Protein AF-A0AAN9BR74-F1 (afdb_monomer_lite)

Radius of gyration: 9.91 Å; chains: 1; bounding box: 21×22×26 Å

Structure (mmCIF, N/CA/C/O backbone):
data_AF-A0AAN9BR74-F1
#
_entry.id   AF-A0AAN9BR74-F1
#
loop_
_atom_site.group_PDB
_atom_site.id
_atom_site.type_symbol
_atom_site.label_atom_id
_atom_site.label_alt_id
_atom_site.label_comp_id
_atom_site.label_asym_id
_atom_site.label_entity_id
_atom_site.label_seq_id
_atom_site.pdbx_PDB_ins_code
_atom_site.Cartn_x
_atom_site.Cartn_y
_atom_site.Cartn_z
_atom_site.occupancy
_atom_site.B_iso_or_equiv
_atom_site.auth_seq_id
_atom_site.auth_comp_id
_atom_site.auth_asym_id
_atom_site.auth_atom_id
_atom_site.pdbx_PDB_model_num
ATOM 1 N N . MET A 1 1 ? 1.799 13.003 12.923 1.00 61.88 1 MET A N 1
ATOM 2 C CA . MET A 1 1 ? 1.877 11.761 12.123 1.00 61.88 1 MET A CA 1
ATOM 3 C C . MET A 1 1 ? 2.727 12.050 10.8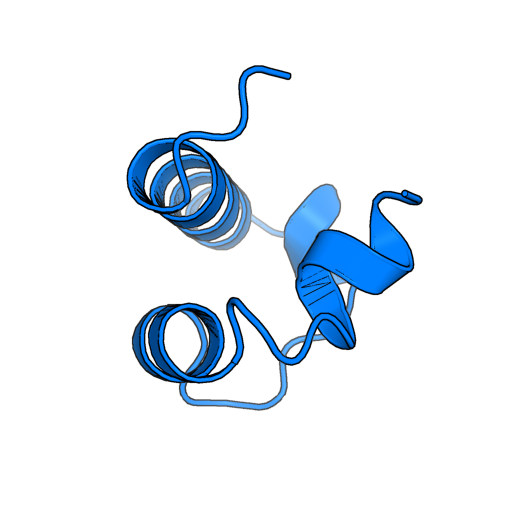98 1.00 61.88 1 MET A C 1
ATOM 5 O O . MET A 1 1 ? 2.431 13.018 10.213 1.00 61.88 1 MET A O 1
ATOM 9 N N . THR A 1 2 ? 3.804 11.298 10.666 1.00 87.19 2 THR A N 1
ATOM 10 C CA . THR A 1 2 ? 4.645 11.436 9.462 1.00 87.19 2 THR A CA 1
ATOM 11 C C . THR A 1 2 ? 4.217 10.419 8.403 1.00 87.19 2 THR A C 1
ATOM 13 O O . THR A 1 2 ? 3.603 9.402 8.731 1.00 87.19 2 THR A O 1
ATOM 16 N N . VAL A 1 3 ? 4.543 10.681 7.133 1.00 88.19 3 VAL A N 1
ATOM 17 C CA . VAL A 1 3 ? 4.270 9.751 6.022 1.00 88.19 3 VAL A CA 1
ATOM 18 C C . VAL A 1 3 ? 4.991 8.417 6.231 1.00 88.19 3 VAL A C 1
ATOM 20 O O . VAL A 1 3 ? 4.414 7.368 5.966 1.00 88.19 3 VAL A O 1
ATOM 23 N N . GLU A 1 4 ? 6.217 8.450 6.765 1.00 88.94 4 GLU A N 1
ATOM 24 C CA . GLU A 1 4 ? 6.984 7.248 7.115 1.00 88.94 4 GLU A CA 1
ATOM 25 C C . GLU A 1 4 ? 6.240 6.395 8.137 1.00 88.94 4 GLU A C 1
ATOM 27 O O . GLU A 1 4 ? 5.880 5.259 7.834 1.00 88.94 4 GLU A O 1
ATOM 32 N N . HIS A 1 5 ? 5.882 6.987 9.282 1.00 90.38 5 HIS A N 1
ATOM 33 C CA . HIS A 1 5 ? 5.130 6.283 10.311 1.00 90.38 5 HIS A CA 1
ATOM 34 C C . HIS A 1 5 ? 3.830 5.710 9.744 1.00 90.38 5 HIS A C 1
ATOM 36 O O . HIS A 1 5 ? 3.517 4.550 9.967 1.00 90.38 5 HIS A O 1
ATOM 42 N N . PHE A 1 6 ? 3.070 6.489 8.977 1.00 90.56 6 PHE A N 1
ATOM 43 C CA . PHE A 1 6 ? 1.803 6.033 8.413 1.00 90.56 6 PHE A CA 1
ATOM 44 C C . PHE A 1 6 ? 1.968 4.830 7.462 1.00 90.56 6 PHE A C 1
ATOM 46 O O . PHE A 1 6 ? 1.269 3.819 7.603 1.00 90.56 6 PHE A O 1
ATOM 53 N N . LEU A 1 7 ? 2.927 4.906 6.534 1.00 91.56 7 LEU A N 1
ATOM 54 C CA . LEU A 1 7 ? 3.132 3.892 5.497 1.00 91.56 7 LEU A CA 1
ATOM 55 C C . LEU A 1 7 ? 3.932 2.667 5.963 1.00 91.56 7 LEU A C 1
ATOM 57 O O . LEU A 1 7 ? 3.777 1.607 5.348 1.00 91.56 7 LEU A O 1
ATOM 61 N N . GLN A 1 8 ? 4.758 2.780 7.008 1.00 90.56 8 GLN A N 1
ATOM 62 C CA . GLN A 1 8 ? 5.652 1.709 7.475 1.00 90.56 8 GLN A CA 1
ATOM 63 C C . GLN A 1 8 ? 5.324 1.190 8.874 1.00 90.56 8 GLN A C 1
ATOM 65 O O . GLN A 1 8 ? 5.153 -0.017 9.042 1.00 90.56 8 GLN A O 1
ATOM 70 N N . ASP A 1 9 ? 5.161 2.076 9.856 1.00 89.31 9 ASP A N 1
ATOM 71 C CA . ASP A 1 9 ? 5.237 1.680 11.272 1.00 89.31 9 ASP A CA 1
ATOM 72 C C . ASP A 1 9 ? 3.898 1.721 12.014 1.00 89.31 9 ASP A C 1
ATOM 74 O O . ASP A 1 9 ? 3.772 1.161 13.097 1.00 89.31 9 ASP A O 1
ATOM 78 N N . CYS A 1 10 ? 2.881 2.380 11.454 1.00 91.12 10 CYS A N 1
ATOM 79 C CA . CYS A 1 10 ? 1.642 2.698 12.155 1.00 91.12 10 CYS A CA 1
ATOM 80 C C . CYS A 1 10 ? 0.906 1.413 12.574 1.00 91.12 10 CYS A C 1
ATOM 82 O O . CYS A 1 10 ? 0.399 0.708 11.693 1.00 91.12 10 CYS A O 1
ATOM 84 N N . PRO A 1 11 ? 0.798 1.103 13.880 1.00 91.38 11 PRO A N 1
ATOM 85 C CA . PRO A 1 11 ? 0.183 -0.144 14.337 1.00 91.38 11 PRO A CA 1
ATOM 86 C C . PRO A 1 11 ? -1.293 -0.228 13.943 1.00 91.38 11 PRO A C 1
ATOM 88 O O . PRO A 1 11 ? -1.775 -1.281 13.540 1.00 91.38 11 PRO A O 1
ATOM 91 N N . THR A 1 12 ? -1.987 0.913 13.957 1.00 91.50 12 THR A N 1
ATOM 92 C CA . THR A 1 12 ? -3.403 1.037 13.587 1.00 91.50 12 THR A CA 1
ATOM 93 C C . THR A 1 12 ? -3.703 0.513 12.183 1.00 91.50 12 THR A C 1
ATOM 95 O O . THR A 1 12 ? -4.768 -0.045 11.950 1.00 91.50 12 THR A O 1
ATOM 98 N N . HIS A 1 13 ? -2.760 0.660 11.248 1.00 90.69 13 HIS A N 1
ATOM 99 C CA . HIS A 1 13 ? -2.935 0.258 9.851 1.00 90.69 13 HIS A CA 1
ATOM 100 C C . HIS A 1 13 ? -2.106 -0.976 9.482 1.00 90.69 13 HIS A C 1
ATOM 102 O O . HIS A 1 13 ? -1.916 -1.243 8.298 1.00 90.69 13 HIS A O 1
ATOM 108 N N . GLN A 1 14 ? -1.584 -1.721 10.463 1.00 91.69 14 GLN A N 1
ATOM 109 C CA . GLN A 1 14 ? -0.702 -2.861 10.207 1.00 91.69 14 GLN A CA 1
ATOM 110 C C . GLN A 1 14 ? -1.382 -3.944 9.360 1.00 91.69 14 GLN A C 1
ATOM 112 O O . GLN A 1 14 ? -0.793 -4.395 8.382 1.00 91.69 14 GLN A O 1
ATOM 117 N N . ASN A 1 15 ? -2.629 -4.304 9.684 1.00 93.44 15 ASN A N 1
ATOM 118 C CA . ASN A 1 15 ? -3.381 -5.312 8.929 1.00 93.44 15 ASN A CA 1
ATOM 119 C C . ASN A 1 15 ? -3.605 -4.864 7.478 1.00 93.44 15 ASN A C 1
ATOM 121 O O . ASN A 1 15 ? -3.200 -5.555 6.550 1.00 93.44 15 ASN A O 1
ATOM 125 N N . LEU A 1 16 ? -4.124 -3.647 7.288 1.00 93.75 16 LEU A N 1
ATOM 126 C CA . LEU A 1 16 ? -4.350 -3.072 5.960 1.00 93.75 16 LEU A CA 1
ATOM 127 C C . LEU A 1 16 ? -3.044 -2.952 5.149 1.00 93.75 16 LEU A C 1
ATOM 129 O O . LEU A 1 16 ? -3.029 -3.128 3.928 1.00 93.75 16 LEU A O 1
ATOM 133 N N . ARG A 1 17 ? -1.924 -2.663 5.822 1.00 93.75 17 ARG A N 1
ATOM 134 C CA . ARG A 1 17 ? -0.599 -2.597 5.199 1.00 93.75 17 ARG A CA 1
ATOM 135 C C . ARG A 1 17 ? -0.146 -3.977 4.738 1.00 93.75 17 ARG A C 1
ATOM 137 O O . ARG A 1 17 ? 0.341 -4.071 3.620 1.00 93.75 17 ARG A O 1
ATOM 144 N N . ALA A 1 18 ? -0.320 -5.012 5.557 1.00 92.44 18 ALA A N 1
ATOM 145 C CA . ALA A 1 18 ? 0.031 -6.386 5.202 1.00 92.44 18 ALA A CA 1
ATOM 146 C C . ALA A 1 18 ? -0.817 -6.914 4.030 1.00 92.44 18 ALA A C 1
ATOM 148 O O . ALA A 1 18 ? -0.299 -7.615 3.165 1.00 92.44 18 ALA A O 1
ATOM 149 N N . GLU A 1 19 ? -2.091 -6.521 3.947 1.00 93.56 19 GLU A N 1
ATOM 150 C CA . GLU A 1 19 ? -2.952 -6.837 2.799 1.00 93.56 19 GLU A CA 1
ATOM 151 C C . GLU A 1 19 ? -2.515 -6.100 1.522 1.00 93.56 19 GLU A C 1
ATOM 153 O O . GLU A 1 19 ? -2.529 -6.668 0.431 1.00 93.56 19 GLU A O 1
ATOM 158 N N . THR A 1 20 ? -2.089 -4.837 1.643 1.00 93.38 20 THR A N 1
ATOM 159 C CA . THR A 1 20 ? -1.647 -4.028 0.492 1.00 93.38 20 THR A CA 1
ATOM 160 C C . THR A 1 20 ? -0.246 -4.421 0.002 1.00 93.38 20 THR A C 1
ATOM 162 O O . THR A 1 20 ? 0.028 -4.452 -1.204 1.00 93.38 20 THR A O 1
ATOM 165 N N . TRP A 1 21 ? 0.657 -4.711 0.937 1.00 93.94 21 TRP A N 1
ATOM 166 C CA . TRP A 1 21 ? 2.047 -5.090 0.704 1.00 93.94 21 TRP A CA 1
ATOM 167 C C . TRP A 1 21 ? 2.354 -6.389 1.455 1.00 93.94 21 TRP A C 1
ATOM 169 O O . TRP A 1 21 ? 2.875 -6.347 2.569 1.00 93.94 21 TRP A O 1
ATOM 179 N N . PRO A 1 22 ? 2.062 -7.551 0.844 1.00 87.88 22 PRO A N 1
ATOM 180 C CA . PRO A 1 22 ? 2.353 -8.849 1.454 1.00 87.88 22 PRO A CA 1
ATOM 181 C C . PRO A 1 22 ? 3.858 -9.151 1.526 1.00 87.88 22 PRO A C 1
ATOM 183 O O . PRO A 1 22 ? 4.282 -9.993 2.310 1.00 87.88 22 PRO A O 1
ATOM 186 N N . ALA A 1 23 ? 4.667 -8.468 0.711 1.00 88.44 23 ALA A N 1
ATOM 187 C CA . ALA A 1 23 ? 6.121 -8.487 0.792 1.00 88.44 23 ALA A CA 1
ATOM 188 C C . ALA A 1 23 ? 6.627 -7.172 1.390 1.00 88.44 23 ALA A C 1
ATOM 190 O O . ALA A 1 23 ? 6.041 -6.110 1.140 1.00 88.44 23 ALA A O 1
ATOM 191 N N . ASP A 1 24 ? 7.742 -7.245 2.119 1.00 86.50 24 ASP A N 1
ATOM 192 C CA . ASP A 1 24 ? 8.400 -6.056 2.650 1.00 86.50 24 ASP A CA 1
ATOM 193 C C . ASP A 1 24 ? 8.725 -5.098 1.498 1.00 86.50 24 ASP A C 1
ATOM 195 O O . ASP A 1 24 ? 9.474 -5.421 0.575 1.00 86.50 24 ASP A O 1
ATOM 199 N N . THR A 1 25 ? 8.045 -3.953 1.497 1.00 91.44 25 THR A N 1
ATOM 200 C CA . THR A 1 25 ? 8.135 -2.961 0.428 1.00 91.44 25 THR A CA 1
ATOM 201 C C . THR A 1 25 ? 8.754 -1.699 1.015 1.00 91.44 25 THR A C 1
ATOM 203 O O . THR A 1 25 ? 8.169 -1.108 1.935 1.00 91.44 25 THR A O 1
ATOM 206 N N . PRO A 1 26 ? 9.906 -1.240 0.498 1.00 92.44 26 PRO A N 1
ATOM 207 C CA . PRO A 1 26 ? 10.594 -0.089 1.055 1.00 92.44 26 PRO A CA 1
ATOM 208 C C . PRO A 1 26 ? 9.794 1.194 0.817 1.00 92.44 26 PRO A C 1
ATOM 210 O O . PRO A 1 26 ? 9.053 1.335 -0.159 1.00 92.44 26 PRO A O 1
ATOM 213 N N . MET A 1 27 ? 9.989 2.180 1.694 1.00 92.62 27 MET A N 1
ATOM 214 C CA . MET A 1 27 ? 9.263 3.456 1.640 1.00 92.62 27 MET A CA 1
ATOM 215 C C . MET A 1 27 ? 9.457 4.160 0.290 1.00 92.62 27 MET A C 1
ATOM 217 O O . MET A 1 27 ? 8.521 4.747 -0.252 1.00 92.62 27 MET A O 1
ATOM 221 N N . ARG A 1 28 ? 10.661 4.046 -0.285 1.00 93.31 28 ARG A N 1
ATOM 222 C CA . ARG A 1 28 ? 10.987 4.601 -1.599 1.00 93.31 28 ARG A CA 1
ATOM 223 C C . ARG A 1 28 ? 10.079 4.056 -2.699 1.00 93.31 28 ARG A C 1
ATOM 225 O O . ARG A 1 28 ? 9.626 4.844 -3.516 1.00 93.31 28 ARG A O 1
ATOM 232 N N . ASP A 1 29 ? 9.768 2.762 -2.697 1.00 92.81 29 ASP A N 1
ATOM 233 C CA . ASP A 1 29 ? 8.882 2.172 -3.707 1.00 92.81 29 ASP A CA 1
ATOM 234 C C . ASP A 1 29 ? 7.418 2.539 -3.474 1.00 92.81 29 ASP A C 1
ATOM 236 O O . ASP A 1 29 ? 6.672 2.743 -4.431 1.00 92.81 29 ASP A O 1
ATOM 240 N N . LYS A 1 30 ? 7.004 2.699 -2.212 1.00 92.88 30 LYS A N 1
ATOM 241 C CA . LYS A 1 30 ? 5.653 3.176 -1.882 1.00 92.88 30 LYS A CA 1
ATOM 242 C C . LYS A 1 30 ? 5.410 4.603 -2.390 1.00 92.88 30 LYS A C 1
ATOM 244 O O . LYS A 1 30 ? 4.293 4.915 -2.790 1.00 92.88 30 LYS A O 1
ATOM 249 N N . LEU A 1 31 ? 6.432 5.460 -2.388 1.00 93.38 31 LEU A N 1
ATOM 250 C CA . LEU A 1 31 ? 6.291 6.880 -2.742 1.00 93.38 31 LEU A CA 1
ATOM 251 C C . LEU A 1 31 ? 6.742 7.237 -4.160 1.00 93.38 31 LEU A C 1
ATOM 253 O O . LEU A 1 31 ? 6.179 8.143 -4.766 1.00 93.38 31 LEU A O 1
ATOM 257 N N . TYR A 1 32 ? 7.751 6.544 -4.681 1.00 94.44 32 TYR A N 1
ATOM 258 C CA . TYR A 1 32 ? 8.430 6.877 -5.937 1.00 94.44 32 TYR A CA 1
ATOM 259 C C . TYR A 1 32 ? 8.673 5.651 -6.821 1.00 94.44 32 TYR A C 1
ATOM 261 O O . TYR A 1 32 ? 9.434 5.723 -7.785 1.00 94.44 32 TYR A O 1
ATOM 269 N N . GLY A 1 33 ? 8.074 4.514 -6.470 1.00 93.25 33 GLY A N 1
ATOM 270 C CA . GLY A 1 33 ? 8.165 3.298 -7.258 1.00 93.25 33 GLY A CA 1
ATOM 271 C C . GLY A 1 33 ? 7.378 3.387 -8.571 1.00 93.25 33 GLY A C 1
ATOM 272 O O . GLY A 1 33 ? 6.844 4.437 -8.939 1.00 93.25 33 GLY A O 1
ATOM 273 N N . PRO A 1 34 ? 7.275 2.264 -9.296 1.00 94.88 34 PRO A N 1
ATOM 274 C CA . PRO A 1 34 ? 6.488 2.190 -10.520 1.00 94.88 34 PRO A CA 1
ATOM 275 C C . PRO A 1 34 ? 5.005 2.487 -10.258 1.00 94.88 34 PRO A C 1
ATOM 277 O O . PRO A 1 34 ? 4.517 2.390 -9.132 1.00 94.88 34 PRO A O 1
ATOM 280 N N . MET A 1 35 ? 4.258 2.792 -11.324 1.00 95.00 35 MET A N 1
ATOM 281 C CA . MET A 1 35 ? 2.837 3.161 -11.247 1.00 95.00 35 MET A CA 1
ATOM 282 C C . MET A 1 35 ? 1.992 2.168 -10.434 1.00 95.00 35 MET A C 1
ATOM 284 O O . MET A 1 35 ? 1.101 2.581 -9.698 1.00 95.00 35 MET A O 1
ATOM 288 N N . GLU A 1 36 ? 2.287 0.873 -10.522 1.00 92.94 36 GLU A N 1
ATOM 289 C CA . GLU A 1 36 ? 1.606 -0.164 -9.742 1.00 92.94 36 GLU A CA 1
ATOM 290 C C . GLU A 1 36 ? 1.842 -0.018 -8.231 1.00 92.94 36 GLU A C 1
ATOM 292 O O . GLU A 1 36 ? 0.902 -0.144 -7.444 1.00 92.94 36 GLU A O 1
ATOM 297 N N . SER A 1 37 ? 3.061 0.329 -7.811 1.00 92.81 37 SER A N 1
ATOM 298 C CA . SER A 1 37 ? 3.366 0.622 -6.407 1.00 92.81 37 SER A CA 1
ATOM 299 C C . SER A 1 37 ? 2.626 1.871 -5.935 1.00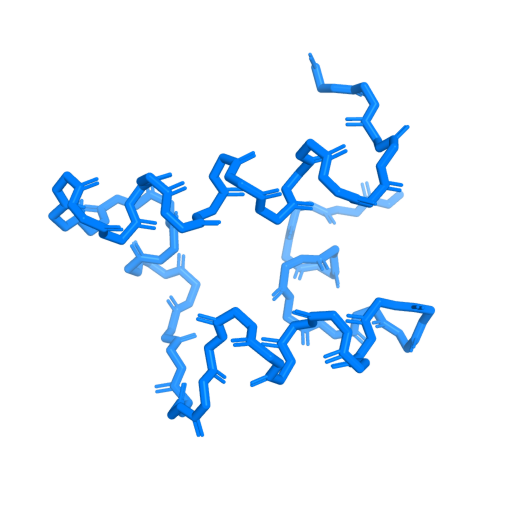 92.81 37 SER A C 1
ATOM 301 O O . SER A 1 37 ? 2.003 1.846 -4.875 1.00 92.81 37 SER A O 1
ATOM 303 N N . LEU A 1 38 ? 2.600 2.928 -6.752 1.00 94.31 38 LEU A N 1
ATOM 304 C CA . LEU A 1 38 ? 1.872 4.161 -6.431 1.00 94.31 38 LEU A CA 1
ATOM 305 C C . LEU A 1 38 ? 0.358 3.927 -6.341 1.00 94.31 38 LEU A C 1
ATOM 307 O O . LEU A 1 38 ? -0.300 4.459 -5.448 1.00 94.31 38 LEU A O 1
ATOM 311 N N . ARG A 1 39 ? -0.202 3.087 -7.221 1.00 94.94 39 ARG A N 1
ATOM 312 C CA . ARG A 1 39 ? -1.613 2.673 -7.172 1.00 94.94 39 ARG A CA 1
ATOM 313 C C . ARG A 1 39 ? -1.941 1.941 -5.876 1.00 94.94 39 ARG A C 1
ATOM 315 O O . ARG A 1 39 ? -2.981 2.224 -5.283 1.00 94.94 39 ARG A O 1
ATOM 322 N N . ARG A 1 40 ? -1.063 1.046 -5.412 1.00 94.44 40 ARG A N 1
ATOM 323 C CA . ARG A 1 40 ? -1.219 0.373 -4.111 1.00 94.44 40 ARG A CA 1
ATOM 324 C C . ARG A 1 40 ? -1.176 1.369 -2.958 1.00 94.44 40 ARG A C 1
ATOM 326 O O . ARG A 1 40 ? -2.061 1.334 -2.109 1.00 94.44 40 ARG A O 1
ATOM 333 N N . THR A 1 41 ? -0.228 2.303 -2.966 1.00 94.19 41 THR A N 1
ATOM 334 C CA . THR A 1 41 ?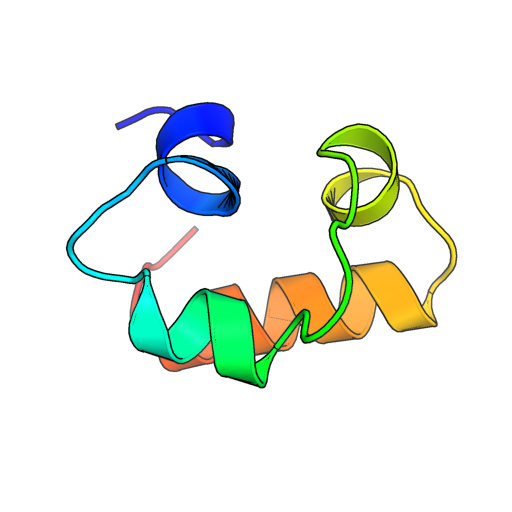 -0.148 3.360 -1.946 1.00 94.19 41 THR A CA 1
ATOM 335 C C . THR A 1 41 ? -1.409 4.221 -1.921 1.00 94.19 41 THR A C 1
ATOM 337 O O . THR A 1 41 ? -1.959 4.470 -0.851 1.00 94.19 41 THR A O 1
ATOM 340 N N . ALA A 1 42 ? -1.930 4.617 -3.083 1.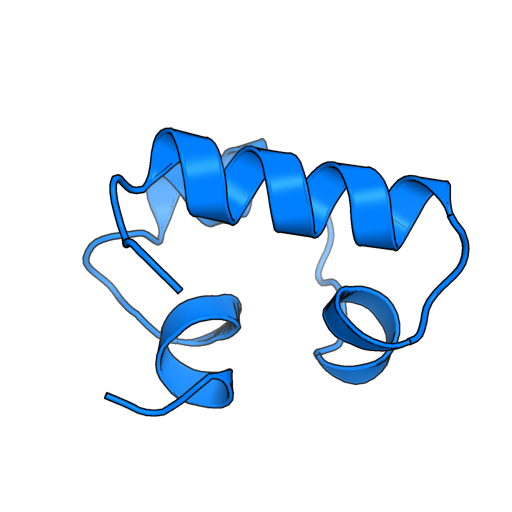00 93.44 42 ALA A N 1
ATOM 341 C CA . ALA A 1 42 ? -3.180 5.370 -3.175 1.00 93.44 42 ALA A CA 1
ATOM 342 C C . ALA A 1 42 ? -4.392 4.558 -2.680 1.00 93.44 42 ALA A C 1
ATOM 344 O O . ALA A 1 42 ? -5.264 5.099 -2.002 1.00 93.44 42 ALA A O 1
ATOM 345 N N . ALA A 1 43 ? -4.448 3.257 -2.985 1.00 93.31 43 ALA A N 1
ATOM 346 C CA . ALA A 1 43 ? -5.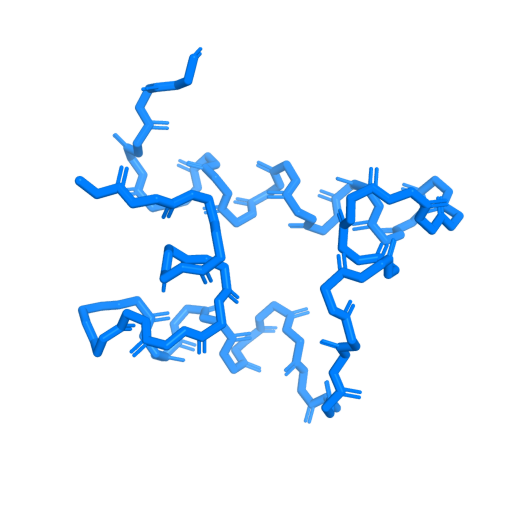494 2.370 -2.482 1.00 93.31 43 ALA A CA 1
ATOM 347 C C . ALA A 1 43 ? -5.439 2.232 -0.952 1.00 93.31 43 ALA A C 1
ATOM 349 O O . ALA A 1 43 ? -6.483 2.305 -0.307 1.00 93.31 43 ALA A O 1
ATOM 350 N N . PHE A 1 44 ? -4.237 2.115 -0.382 1.00 93.81 44 PHE A N 1
ATOM 351 C CA . PHE A 1 44 ? -4.012 2.093 1.062 1.00 93.81 44 PHE A CA 1
ATOM 352 C C . PHE A 1 44 ? -4.467 3.389 1.737 1.00 93.81 44 PHE A C 1
ATOM 354 O O . PHE A 1 44 ? -5.228 3.325 2.696 1.00 93.81 44 PHE A O 1
ATOM 361 N N . ILE A 1 45 ? -4.069 4.555 1.209 1.00 92.69 45 ILE A N 1
ATOM 362 C CA . ILE A 1 45 ? -4.489 5.872 1.728 1.00 92.69 45 ILE A CA 1
ATOM 363 C C . ILE A 1 45 ? -6.017 6.021 1.674 1.00 92.69 45 ILE A C 1
ATOM 365 O O . ILE A 1 45 ? -6.641 6.513 2.610 1.00 92.69 45 ILE A O 1
ATOM 369 N N . ARG A 1 46 ? -6.648 5.560 0.590 1.00 92.50 46 ARG A N 1
ATOM 370 C CA . ARG A 1 46 ? -8.109 5.603 0.470 1.00 92.50 46 ARG A CA 1
ATOM 371 C C . ARG A 1 46 ? -8.791 4.682 1.483 1.00 92.50 46 ARG A C 1
ATOM 373 O O . ARG A 1 46 ? -9.794 5.070 2.072 1.00 92.50 46 ARG A O 1
ATOM 380 N N . ALA A 1 47 ? -8.267 3.474 1.675 1.00 92.50 47 ALA A N 1
ATOM 381 C CA . ALA A 1 47 ? -8.829 2.492 2.599 1.00 92.50 47 ALA A CA 1
ATOM 382 C C . ALA A 1 47 ? -8.579 2.841 4.076 1.00 92.50 47 ALA A C 1
ATOM 384 O O . ALA A 1 47 ? -9.390 2.490 4.927 1.00 92.50 47 ALA A O 1
ATOM 385 N N . SER A 1 48 ? -7.501 3.564 4.388 1.00 89.88 48 SER A N 1
ATOM 386 C CA . SER A 1 48 ? -7.221 4.042 5.745 1.00 89.88 48 SER A CA 1
ATOM 387 C C . SER A 1 48 ? -8.126 5.200 6.178 1.00 89.88 48 SER A C 1
ATOM 389 O O . SER A 1 48 ? -8.103 5.582 7.345 1.00 89.88 48 SER A O 1
ATOM 391 N N . GLY A 1 49 ? -8.885 5.800 5.253 1.00 87.00 49 GLY A N 1
ATOM 392 C CA . GLY A 1 49 ? -9.729 6.964 5.531 1.00 87.00 49 GLY A CA 1
ATOM 393 C C . GLY A 1 49 ? -8.938 8.229 5.876 1.00 87.00 49 GLY A C 1
ATOM 394 O O . GLY A 1 49 ? -9.515 9.204 6.355 1.00 87.00 49 GLY A O 1
ATOM 395 N N . VAL A 1 50 ? -7.621 8.225 5.645 1.00 82.00 50 VAL A N 1
ATOM 396 C CA . VAL A 1 50 ? -6.769 9.393 5.869 1.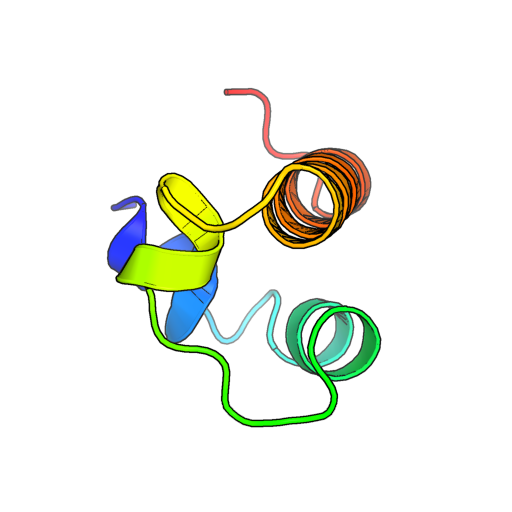00 82.00 50 VAL A CA 1
ATOM 397 C C . VAL A 1 50 ? -6.902 10.305 4.658 1.00 82.00 50 VAL A C 1
ATOM 399 O O . VAL A 1 50 ? -6.493 9.949 3.555 1.00 82.00 50 VAL A O 1
ATOM 402 N N . ALA A 1 51 ? -7.476 11.487 4.866 1.00 64.62 51 ALA A N 1
ATOM 403 C CA . ALA A 1 51 ? -7.433 12.552 3.876 1.00 64.62 51 ALA A CA 1
ATOM 404 C C . ALA A 1 51 ? -6.010 13.131 3.843 1.00 64.62 51 ALA A C 1
ATOM 406 O O . ALA A 1 51 ? -5.503 13.587 4.871 1.00 64.62 51 ALA A O 1
ATOM 407 N N . VAL A 1 52 ? -5.369 13.052 2.677 1.00 58.50 52 VAL A N 1
ATOM 408 C CA . VAL A 1 52 ? -4.079 13.686 2.361 1.00 58.50 52 VAL A CA 1
ATOM 409 C C . VAL A 1 52 ? -4.341 14.925 1.523 1.00 58.50 52 VAL A C 1
ATOM 411 O O . VAL A 1 52 ? -5.192 14.823 0.610 1.00 58.50 52 VAL A O 1
#

Secondary structure (DSSP, 8-state):
--HHIIIII-GGGHHHHHHH-SS---HHHHHHS-HHHHHHHHHHHHHTT---

pLDDT: mean 90.05, std 7.49, range [58.5, 95.0]

Foldseek 3Di:
DDPCCLQPPPPVCVVVNCVLPVDDDDPCCCVPNPPSSVVSNVVSCVVVVPDD

Organism: NCBI:txid31220

Sequence (52 aa):
MTVEHFLQDCPTHQNLRAETWPADTPMRDKLYGPMESLRRTAAFIRASGVAV